Protein AF-0000000074452946 (afdb_homodimer)

pLDDT: mean 94.39, std 5.85, range [62.97, 98.75]

Sequence (134 aa):
EQLDMRLQQRQARETGICPVRRELYSQCFDELIRQVTINCAERGLLLLRVRDEIRMTIAAYQTLYESEQLDMRLQQRQARETGICPVRRELYSQCFDELIRQVTINCAERGLLLLRVRDEIRMTIAAYQTLYES

Nearest PDB structures (foldseek):
  8j07-assembly1_e9  TM=9.863E-01  e=1.612E-07  Homo sapiens
  8glv-assembly1_La  TM=9.825E-01  e=2.130E-07  Chlamydomonas reinhardtii
  8j07-assembly1_e6  TM=9.591E-01  e=1.612E-07  Homo sapiens
  8j07-assembly1_e5  TM=9.583E-01  e=1.309E-07  Homo sapiens
  7ju4-assembly1_v  TM=9.605E-01  e=3.716E-07  Chlamydomonas reinhardtii

Structure (mmCIF, N/CA/C/O backbone):
data_AF-0000000074452946-model_v1
#
loop_
_entity.id
_entity.type
_entity.pdbx_description
1 polymer '33 kDa inner dynein arm light chain, axonema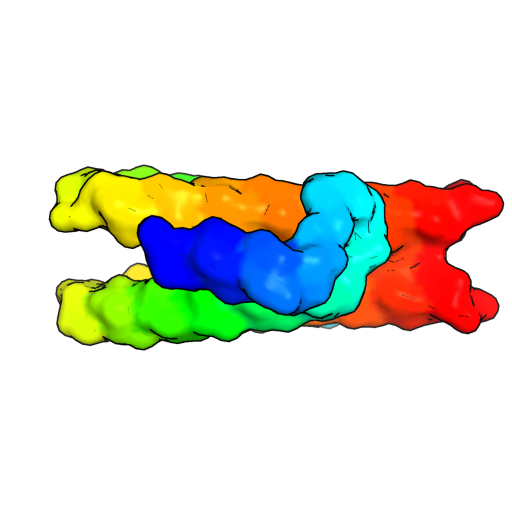l'
#
loop_
_atom_site.group_PDB
_atom_site.id
_atom_site.type_symbol
_atom_site.label_atom_id
_atom_site.label_alt_id
_atom_site.label_comp_id
_atom_site.label_asym_id
_atom_site.label_entity_id
_atom_site.label_seq_id
_atom_site.pdbx_PDB_ins_code
_atom_site.Cartn_x
_atom_site.Cartn_y
_atom_site.Cartn_z
_atom_site.occupancy
_atom_site.B_iso_or_equiv
_atom_site.auth_seq_id
_atom_site.auth_comp_id
_atom_site.auth_asym_id
_atom_site.auth_atom_id
_atom_site.pdbx_PDB_model_num
ATOM 1 N N . GLU A 1 1 ? 13.93 -11.336 2.965 1 66.19 1 GLU A N 1
ATOM 2 C CA . GLU A 1 1 ? 15.328 -11.219 3.379 1 66.19 1 GLU A CA 1
ATOM 3 C C . GLU A 1 1 ? 15.969 -9.961 2.793 1 66.19 1 GLU A C 1
ATOM 5 O O . GLU A 1 1 ? 16.547 -9.156 3.521 1 66.19 1 GLU A O 1
ATOM 10 N N . GLN A 1 2 ? 15.82 -9.609 1.581 1 88.5 2 GLN A N 1
ATOM 11 C CA . GLN A 1 2 ? 16.531 -8.516 0.924 1 88.5 2 GLN A CA 1
ATOM 12 C C . GLN A 1 2 ? 16.094 -7.16 1.47 1 88.5 2 GLN A C 1
ATOM 14 O O . GLN A 1 2 ? 16.922 -6.285 1.716 1 88.5 2 GLN A O 1
ATOM 19 N N . LEU A 1 3 ? 14.906 -7.004 1.844 1 94.88 3 LEU A N 1
ATOM 20 C CA . LEU A 1 3 ? 14.391 -5.742 2.361 1 94.88 3 LEU A CA 1
ATOM 21 C C . LEU A 1 3 ? 15 -5.418 3.719 1 94.88 3 LEU A C 1
ATOM 23 O O . LEU A 1 3 ? 15.461 -4.297 3.941 1 94.88 3 LEU A O 1
ATOM 27 N N . ASP A 1 4 ? 15.125 -6.402 4.574 1 95.25 4 ASP A N 1
ATOM 28 C CA . ASP A 1 4 ? 15.664 -6.188 5.91 1 95.25 4 ASP A CA 1
ATOM 29 C C . ASP A 1 4 ? 17.125 -5.75 5.844 1 95.25 4 ASP A C 1
ATOM 31 O O . ASP A 1 4 ? 17.562 -4.879 6.609 1 95.25 4 ASP A O 1
ATOM 35 N N . MET A 1 5 ? 17.844 -6.363 5.043 1 95.38 5 MET A N 1
ATOM 36 C CA . MET A 1 5 ? 19.25 -6.012 4.879 1 95.38 5 MET A CA 1
ATOM 37 C C . MET A 1 5 ? 19.406 -4.562 4.426 1 95.38 5 MET A C 1
ATOM 39 O O . MET A 1 5 ? 20.234 -3.828 4.953 1 95.38 5 MET A O 1
ATOM 43 N N . ARG A 1 6 ? 18.625 -4.176 3.424 1 95.5 6 ARG A N 1
ATOM 44 C CA . ARG A 1 6 ? 18.688 -2.809 2.914 1 95.5 6 ARG A CA 1
ATOM 45 C C . ARG A 1 6 ? 18.281 -1.807 3.99 1 95.5 6 ARG A C 1
ATOM 47 O O . ARG A 1 6 ? 18.875 -0.734 4.102 1 95.5 6 ARG A O 1
ATOM 54 N N . LEU A 1 7 ? 17.234 -2.221 4.738 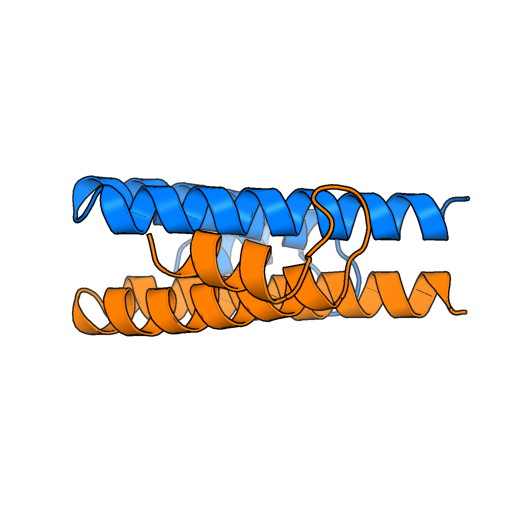1 96.88 7 LEU A N 1
ATOM 55 C CA . LEU A 1 7 ? 16.797 -1.365 5.836 1 96.88 7 LEU A CA 1
ATOM 56 C C . LEU A 1 7 ? 17.922 -1.151 6.836 1 96.88 7 LEU A C 1
ATOM 58 O O . LEU A 1 7 ? 18.156 -0.027 7.289 1 96.88 7 LEU A O 1
ATOM 62 N N . GLN A 1 8 ? 18.594 -2.219 7.184 1 96 8 GLN A N 1
ATOM 63 C CA . GLN A 1 8 ? 19.719 -2.15 8.117 1 96 8 GLN A CA 1
ATOM 64 C C . GLN A 1 8 ? 20.875 -1.362 7.531 1 96 8 GLN A C 1
ATOM 66 O O . GLN A 1 8 ? 21.453 -0.501 8.203 1 96 8 GLN A O 1
ATOM 71 N N . GLN A 1 9 ? 21.266 -1.603 6.324 1 96.19 9 GLN A N 1
ATOM 72 C CA . GLN A 1 9 ? 22.375 -0.961 5.645 1 96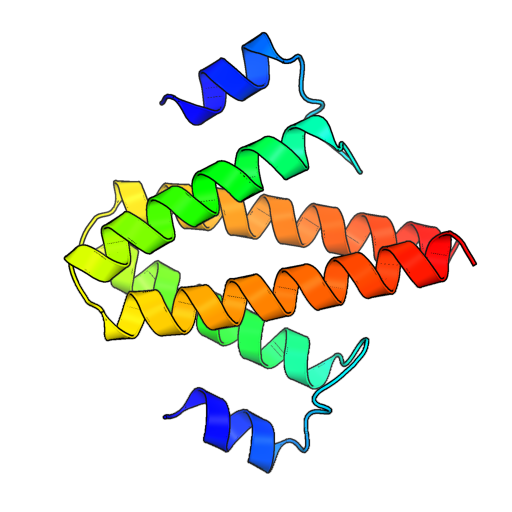.19 9 GLN A CA 1
ATOM 73 C C . GLN A 1 9 ? 22.172 0.549 5.559 1 96.19 9 GLN A C 1
ATOM 75 O O . GLN A 1 9 ? 23.141 1.315 5.684 1 96.19 9 GLN A O 1
ATOM 80 N N . ARG A 1 10 ? 20.953 0.989 5.359 1 95.94 10 ARG A N 1
ATOM 81 C CA . ARG A 1 10 ? 20.656 2.404 5.156 1 95.94 10 ARG A CA 1
ATOM 82 C C . ARG A 1 10 ? 20.188 3.059 6.457 1 95.94 10 ARG A C 1
ATOM 84 O O . ARG A 1 10 ? 19.734 4.199 6.453 1 95.94 10 ARG A O 1
ATOM 91 N N . GLN A 1 11 ? 20.328 2.299 7.527 1 95.06 11 GLN A N 1
ATOM 92 C CA . GLN A 1 11 ? 20.016 2.789 8.8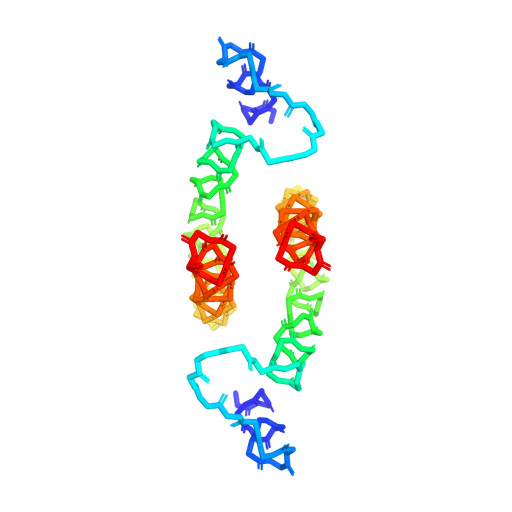67 1 95.06 11 GLN A CA 1
ATOM 93 C C . GLN A 1 11 ? 18.625 3.395 8.922 1 95.06 11 GLN A C 1
ATOM 95 O O . GLN A 1 11 ? 18.438 4.504 9.422 1 95.06 11 GLN A O 1
ATOM 100 N N . ALA A 1 12 ? 17.703 2.729 8.406 1 95.31 12 ALA A N 1
ATOM 101 C CA . ALA A 1 12 ? 16.312 3.193 8.414 1 95.31 12 ALA A CA 1
ATOM 102 C C . ALA A 1 12 ? 15.719 3.113 9.812 1 95.31 12 ALA A C 1
ATOM 104 O O . ALA A 1 12 ? 15.836 2.086 10.484 1 95.31 12 ALA A O 1
ATOM 105 N N . ARG A 1 13 ? 15.141 4.195 10.227 1 93.06 13 ARG A N 1
ATOM 106 C CA . ARG A 1 13 ? 14.5 4.195 11.531 1 93.06 13 ARG A CA 1
ATOM 107 C C . ARG A 1 13 ? 13.234 3.342 11.523 1 93.06 13 ARG A C 1
ATOM 109 O O . ARG A 1 13 ? 12.508 3.312 10.531 1 93.06 13 ARG A O 1
ATOM 116 N N . GLU A 1 14 ? 12.906 2.73 12.547 1 88 14 GLU A N 1
ATOM 117 C CA . GLU A 1 14 ? 11.836 1.744 12.594 1 88 14 GLU A CA 1
ATOM 118 C C . GLU A 1 14 ? 10.492 2.408 12.867 1 88 14 GLU A C 1
ATOM 120 O O . GLU A 1 14 ? 9.438 1.835 12.57 1 88 14 GLU A O 1
ATOM 125 N N . THR A 1 15 ? 10.602 3.592 13.445 1 86.44 15 THR A N 1
ATOM 126 C CA . THR A 1 15 ? 9.359 4.234 13.859 1 86.44 15 THR A CA 1
ATOM 127 C C . THR A 1 15 ? 9.281 5.656 13.305 1 86.44 15 THR A C 1
ATOM 129 O O . THR A 1 15 ? 10.305 6.246 12.945 1 86.44 15 THR A O 1
ATOM 132 N N . GLY A 1 16 ? 7.938 6.227 13.227 1 84 16 GLY A N 1
ATOM 133 C CA . GLY A 1 16 ? 7.734 7.578 12.727 1 84 16 GLY A CA 1
ATOM 134 C C . GLY A 1 16 ? 7.965 7.699 11.227 1 84 16 GLY A C 1
ATOM 135 O O . GLY A 1 16 ? 7.891 6.711 10.5 1 84 16 GLY A O 1
ATOM 136 N N . ILE A 1 17 ? 8.062 9.016 10.844 1 90.25 17 ILE A N 1
ATOM 137 C CA . ILE A 1 17 ? 8.312 9.297 9.438 1 90.25 17 ILE A CA 1
ATOM 138 C C . ILE A 1 17 ? 9.797 9.141 9.133 1 90.25 17 ILE A C 1
ATOM 140 O O . ILE A 1 17 ? 10.641 9.805 9.742 1 90.25 17 ILE A O 1
ATOM 144 N N . CYS A 1 18 ? 10.094 8.297 8.328 1 95.25 18 CYS A N 1
ATOM 145 C CA . CYS A 1 18 ? 11.461 8.055 7.875 1 95.25 18 CYS A CA 1
ATOM 146 C C . CYS A 1 18 ? 11.523 7.965 6.355 1 95.25 18 CYS A C 1
ATOM 148 O O . CYS A 1 18 ? 11.133 6.953 5.77 1 95.25 18 CYS A O 1
ATOM 150 N N . PRO A 1 19 ? 12.055 8.906 5.719 1 92.94 19 PRO A N 1
ATOM 151 C CA . PRO A 1 19 ? 12.086 8.945 4.258 1 92.94 19 PRO A CA 1
ATOM 152 C C . PRO A 1 19 ? 12.82 7.754 3.648 1 92.94 19 PRO A C 1
ATOM 154 O O . PRO A 1 19 ? 12.414 7.238 2.604 1 92.94 19 PRO A O 1
ATOM 157 N N . VAL A 1 20 ? 13.883 7.375 4.309 1 95.94 20 VAL A N 1
ATOM 158 C CA . VAL A 1 20 ? 14.656 6.238 3.816 1 95.94 20 VAL A CA 1
ATOM 159 C C . VAL A 1 20 ? 13.805 4.973 3.859 1 95.94 20 VAL A C 1
ATOM 161 O O . VAL A 1 20 ? 13.758 4.215 2.891 1 95.94 20 VAL A O 1
ATOM 164 N N . ARG A 1 21 ? 13.148 4.688 4.98 1 96.69 21 ARG A N 1
ATOM 165 C CA . ARG A 1 21 ? 12.266 3.535 5.117 1 96.69 21 ARG A CA 1
ATOM 166 C C . ARG A 1 21 ? 11.141 3.58 4.082 1 96.69 21 ARG A C 1
ATOM 168 O O . ARG A 1 21 ? 10.844 2.572 3.438 1 96.69 21 ARG A O 1
ATOM 175 N N . ARG A 1 22 ? 10.578 4.691 3.951 1 95.31 22 ARG A N 1
ATOM 176 C CA . ARG A 1 22 ? 9.492 4.855 2.99 1 95.31 22 ARG A CA 1
ATOM 177 C C . ARG A 1 22 ? 9.953 4.496 1.58 1 95.31 22 ARG A C 1
ATOM 179 O O . ARG A 1 22 ? 9.234 3.82 0.841 1 95.31 22 ARG A O 1
ATOM 186 N N . GLU A 1 23 ? 11.109 4.988 1.228 1 96.44 23 GLU A N 1
ATOM 187 C CA . GLU A 1 23 ? 11.672 4.711 -0.092 1 96.44 23 GLU A CA 1
ATOM 188 C C . GLU A 1 23 ? 11.875 3.211 -0.301 1 96.44 23 GLU A C 1
ATOM 190 O O . GLU A 1 23 ? 11.5 2.668 -1.343 1 96.44 23 GLU A O 1
ATOM 195 N N . LEU A 1 24 ? 12.422 2.592 0.617 1 97.56 24 LEU A N 1
ATOM 196 C CA . LEU A 1 24 ? 12.734 1.17 0.511 1 97.56 24 LEU A CA 1
ATOM 197 C C . LEU A 1 24 ? 11.461 0.338 0.419 1 97.56 24 LEU A C 1
ATOM 199 O O . LEU A 1 24 ? 11.383 -0.604 -0.373 1 97.56 24 LEU A O 1
ATOM 203 N N . TYR A 1 25 ? 10.523 0.662 1.148 1 97.81 25 TYR A N 1
ATOM 204 C CA . TYR A 1 25 ? 9.258 -0.052 1.079 1 97.81 25 TYR A CA 1
ATOM 205 C C . TYR A 1 25 ? 8.539 0.234 -0.235 1 97.81 25 TYR A C 1
ATOM 207 O O . TYR A 1 25 ? 7.848 -0.633 -0.775 1 97.81 25 TYR A O 1
ATOM 215 N N . SER A 1 26 ? 8.633 1.463 -0.723 1 97.88 26 SER A N 1
ATOM 216 C CA . SER A 1 26 ? 8.062 1.785 -2.027 1 97.88 26 SER A CA 1
ATOM 217 C C . SER A 1 26 ? 8.68 0.932 -3.127 1 97.88 26 SER A C 1
ATOM 219 O O . SER A 1 26 ? 7.977 0.424 -4 1 97.88 26 SER A O 1
ATOM 221 N N . GLN A 1 27 ? 9.961 0.833 -3.105 1 97.81 27 GLN A N 1
ATOM 222 C CA . GLN A 1 27 ? 10.656 -0.009 -4.074 1 97.81 27 GLN A CA 1
ATOM 223 C C . GLN A 1 27 ? 10.219 -1.467 -3.945 1 97.81 27 GLN A C 1
ATOM 225 O O . GLN A 1 27 ? 10.016 -2.148 -4.953 1 97.81 27 GLN A O 1
ATOM 230 N N . CYS A 1 28 ? 10.172 -1.905 -2.691 1 98.38 28 CYS A N 1
ATOM 231 C CA . CYS A 1 28 ? 9.719 -3.27 -2.447 1 98.38 28 CYS A CA 1
ATOM 232 C C . CYS A 1 28 ? 8.312 -3.484 -3.01 1 98.38 28 CYS A C 1
ATOM 234 O O . CYS A 1 28 ? 8.047 -4.504 -3.646 1 98.38 28 CYS A O 1
ATOM 236 N N . PHE A 1 29 ? 7.449 -2.555 -2.795 1 98.69 29 PHE A N 1
ATOM 237 C CA . PHE A 1 29 ? 6.082 -2.65 -3.289 1 98.69 29 PHE A CA 1
ATOM 238 C C . PHE A 1 29 ? 6.059 -2.734 -4.812 1 98.69 29 PHE A C 1
ATOM 240 O O . PHE A 1 29 ? 5.352 -3.566 -5.383 1 98.69 29 PHE A O 1
ATOM 247 N N . ASP A 1 30 ? 6.801 -1.985 -5.461 1 98.62 30 ASP A N 1
ATOM 248 C CA . ASP A 1 30 ? 6.871 -2.006 -6.918 1 98.62 30 ASP A CA 1
ATOM 249 C C . ASP A 1 30 ? 7.324 -3.373 -7.426 1 98.62 30 ASP A C 1
ATOM 251 O O . ASP A 1 30 ? 6.777 -3.891 -8.398 1 98.62 30 ASP A O 1
ATOM 255 N N . GLU A 1 31 ? 8.328 -3.861 -6.797 1 98.12 31 GLU A N 1
ATOM 256 C CA . GLU A 1 31 ? 8.82 -5.184 -7.176 1 98.12 31 GLU A CA 1
ATOM 257 C C . GLU A 1 31 ? 7.738 -6.246 -6.996 1 98.12 31 GLU A C 1
ATOM 259 O O . GLU A 1 31 ? 7.578 -7.125 -7.848 1 98.12 31 GLU A O 1
ATOM 264 N N . LEU A 1 32 ? 7.066 -6.223 -5.906 1 98.31 32 LEU A N 1
ATOM 265 C CA . LEU A 1 32 ? 5.996 -7.18 -5.645 1 98.31 32 LEU A CA 1
ATOM 266 C C . LEU A 1 32 ? 4.883 -7.043 -6.68 1 98.31 32 LEU A C 1
ATOM 268 O O . LEU A 1 32 ? 4.336 -8.047 -7.145 1 98.31 32 LEU A O 1
ATOM 272 N N . ILE 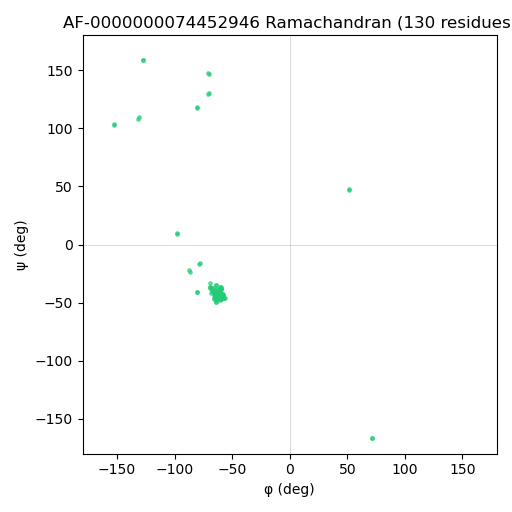A 1 33 ? 4.523 -5.801 -7.023 1 98.69 33 ILE A N 1
ATOM 273 C CA . ILE A 1 33 ? 3.496 -5.578 -8.039 1 98.69 33 ILE A CA 1
ATOM 274 C C . ILE A 1 33 ? 3.92 -6.223 -9.352 1 98.69 33 ILE A C 1
ATOM 276 O O . ILE A 1 33 ? 3.115 -6.879 -10.016 1 98.69 33 ILE A O 1
ATOM 280 N N . ARG A 1 34 ? 5.184 -6.062 -9.711 1 98.69 34 ARG A N 1
ATOM 281 C CA . ARG A 1 34 ? 5.688 -6.688 -10.93 1 98.69 34 ARG A CA 1
ATOM 282 C C . ARG A 1 34 ? 5.547 -8.203 -10.867 1 98.69 34 ARG A C 1
ATOM 284 O O . ARG A 1 34 ? 5.078 -8.828 -11.82 1 98.69 34 ARG A O 1
ATOM 291 N N . GLN A 1 35 ? 5.93 -8.797 -9.758 1 98.06 35 GLN A N 1
ATOM 292 C CA . GLN A 1 35 ? 5.871 -10.242 -9.586 1 98.06 35 GLN A CA 1
ATOM 293 C C . GLN A 1 35 ? 4.43 -10.742 -9.625 1 98.06 35 GLN A C 1
ATOM 295 O O . GLN A 1 35 ? 4.137 -11.758 -10.258 1 98.06 35 GLN A O 1
ATOM 300 N N . VAL A 1 36 ? 3.541 -10.047 -8.938 1 98.38 36 VAL A N 1
ATOM 301 C CA . VAL A 1 36 ? 2.143 -10.453 -8.891 1 98.38 36 VAL A CA 1
ATOM 302 C C . VAL A 1 36 ? 1.511 -10.305 -10.273 1 98.38 36 VAL A C 1
ATOM 304 O O . VAL A 1 36 ? 0.678 -11.117 -10.672 1 98.38 36 VAL A O 1
ATOM 307 N N . THR A 1 37 ? 1.929 -9.203 -10.984 1 98.44 37 THR A N 1
ATOM 308 C CA . THR A 1 37 ? 1.407 -8.969 -12.32 1 98.44 37 THR A CA 1
ATOM 309 C C . THR A 1 37 ? 1.735 -10.141 -13.25 1 98.44 37 THR A C 1
ATOM 311 O O . THR A 1 37 ? 0.907 -10.547 -14.062 1 98.44 37 THR A O 1
ATOM 314 N N . ILE A 1 38 ? 2.969 -10.633 -13.156 1 97.75 38 ILE A N 1
ATOM 315 C CA . ILE A 1 38 ? 3.414 -11.758 -13.977 1 97.75 38 ILE A CA 1
ATOM 316 C C . ILE A 1 38 ? 2.537 -12.977 -13.703 1 97.75 38 ILE A C 1
ATOM 318 O O . ILE A 1 38 ? 2.203 -13.727 -14.625 1 97.75 38 ILE A O 1
ATOM 322 N N . ASN A 1 39 ? 2.184 -13.148 -12.492 1 96.75 39 ASN A N 1
ATOM 323 C CA . ASN A 1 39 ? 1.376 -14.289 -12.086 1 96.75 39 ASN A CA 1
ATOM 324 C C . ASN A 1 39 ? -0.102 -14.07 -12.391 1 96.75 39 ASN A C 1
ATOM 326 O O . ASN A 1 39 ? -0.8 -15.008 -12.797 1 96.75 39 ASN A O 1
ATOM 330 N N . CYS A 1 40 ? -0.574 -12.938 -12.164 1 97.5 40 CYS A N 1
ATOM 331 C CA . CYS A 1 40 ? -1.963 -12.555 -12.375 1 97.5 40 CYS A CA 1
ATOM 332 C C . CYS A 1 40 ? -2.072 -11.055 -12.664 1 97.5 40 CYS A C 1
ATOM 334 O O . CYS A 1 40 ? -2.062 -10.242 -11.734 1 97.5 40 CYS A O 1
ATOM 336 N N . ALA A 1 41 ? -2.273 -10.672 -13.914 1 97.31 41 ALA A N 1
ATOM 337 C CA . ALA A 1 41 ? -2.27 -9.273 -14.352 1 97.31 41 ALA A CA 1
ATOM 338 C C . ALA A 1 41 ? -3.361 -8.477 -13.648 1 97.31 41 ALA A C 1
ATOM 340 O O . ALA A 1 41 ? -3.164 -7.309 -13.305 1 97.31 41 ALA A O 1
ATOM 341 N N . GLU A 1 42 ? -4.484 -9.102 -13.422 1 96.88 42 GLU A N 1
ATOM 342 C CA . GLU A 1 42 ? -5.609 -8.422 -12.789 1 96.88 42 GLU A CA 1
ATOM 343 C C . GLU A 1 42 ? -5.273 -8.008 -11.359 1 96.88 42 GLU A C 1
ATOM 345 O O . GLU A 1 42 ? -5.535 -6.875 -10.953 1 96.88 42 GLU A O 1
ATOM 350 N N . ARG A 1 43 ? -4.648 -8.906 -10.664 1 97.25 43 ARG A N 1
ATOM 351 C CA . ARG A 1 43 ? -4.246 -8.578 -9.305 1 97.25 43 ARG A CA 1
ATOM 352 C C . ARG A 1 43 ? -3.162 -7.508 -9.289 1 97.25 43 ARG A C 1
ATOM 354 O O . ARG A 1 43 ? -3.178 -6.613 -8.438 1 97.25 43 ARG A O 1
ATOM 361 N N . GLY A 1 44 ? -2.23 -7.637 -10.242 1 98.44 44 GLY A N 1
ATOM 362 C CA . GLY A 1 44 ? -1.202 -6.613 -10.367 1 98.44 44 GLY A CA 1
ATOM 363 C C . GLY A 1 44 ? -1.766 -5.234 -10.641 1 98.44 44 GLY A C 1
ATOM 364 O O . GLY A 1 44 ? -1.337 -4.25 -10.031 1 98.44 44 GLY A O 1
ATOM 365 N N . LEU A 1 45 ? -2.73 -5.148 -11.508 1 98 45 LEU A N 1
ATOM 366 C CA . LEU A 1 45 ? -3.348 -3.873 -11.852 1 98 45 LEU A CA 1
ATOM 367 C C . LEU A 1 45 ? -4.07 -3.273 -10.656 1 98 45 LEU A C 1
ATOM 369 O O . LEU A 1 45 ? -4.016 -2.061 -10.43 1 98 45 LEU A O 1
ATOM 373 N N . LEU A 1 46 ? -4.773 -4.098 -9.891 1 98 46 LEU A N 1
ATOM 374 C CA . LEU A 1 46 ? -5.441 -3.6 -8.695 1 98 46 LEU A CA 1
ATOM 375 C C . LEU A 1 46 ? -4.43 -3.084 -7.676 1 98 46 LEU A C 1
ATOM 377 O O . LEU A 1 46 ? -4.656 -2.057 -7.031 1 98 46 LEU A O 1
ATOM 381 N N . LEU A 1 47 ? -3.283 -3.816 -7.57 1 98.56 47 LEU A N 1
ATOM 382 C CA . LEU A 1 47 ? -2.23 -3.359 -6.668 1 98.56 47 LEU A CA 1
ATOM 383 C C . LEU A 1 47 ? -1.669 -2.018 -7.125 1 98.56 47 LEU A C 1
ATOM 385 O O . LEU A 1 47 ? -1.318 -1.173 -6.297 1 98.56 47 LEU A O 1
ATOM 389 N N . LEU A 1 48 ? -1.589 -1.77 -8.453 1 98.56 48 LEU A N 1
ATOM 390 C CA . LEU A 1 48 ? -1.142 -0.487 -8.984 1 98.56 48 LEU A CA 1
ATOM 391 C C . LEU A 1 48 ? -2.096 0.631 -8.578 1 98.56 48 LEU A C 1
ATOM 393 O O . LEU A 1 48 ? -1.658 1.718 -8.195 1 98.56 48 LEU A O 1
ATOM 397 N N . ARG A 1 49 ? -3.359 0.365 -8.625 1 97.5 49 ARG A N 1
ATOM 398 C CA . ARG A 1 49 ? -4.355 1.354 -8.219 1 97.5 49 ARG A CA 1
ATOM 399 C C . ARG A 1 49 ? -4.234 1.67 -6.734 1 97.5 49 ARG A C 1
ATOM 401 O O . ARG A 1 49 ? -4.324 2.832 -6.332 1 97.5 49 ARG A O 1
ATOM 408 N N . VAL A 1 50 ? -4.008 0.618 -5.949 1 98.12 50 VAL A N 1
ATOM 409 C CA . VAL A 1 50 ? -3.828 0.791 -4.512 1 98.12 50 VAL A CA 1
ATOM 410 C C . VAL A 1 50 ? -2.584 1.634 -4.246 1 98.12 50 VAL A C 1
ATOM 412 O O . VAL A 1 50 ? -2.625 2.578 -3.451 1 98.12 50 VAL A O 1
ATOM 415 N N . ARG A 1 51 ? -1.558 1.281 -4.898 1 98.44 51 ARG A N 1
ATOM 416 C CA . ARG A 1 51 ? -0.315 2.035 -4.758 1 98.44 51 ARG A CA 1
ATOM 417 C C . ARG A 1 51 ? -0.528 3.508 -5.082 1 98.44 51 ARG A C 1
ATOM 419 O O . ARG A 1 51 ? -0.039 4.387 -4.367 1 98.44 51 ARG A O 1
ATOM 426 N N . ASP A 1 52 ? -1.208 3.783 -6.164 1 97.06 52 ASP A N 1
ATOM 427 C CA . ASP A 1 52 ? -1.455 5.16 -6.59 1 97.06 52 ASP A CA 1
ATOM 428 C C . ASP A 1 52 ? -2.293 5.91 -5.555 1 97.06 52 ASP A C 1
ATOM 430 O O . ASP A 1 52 ? -2.016 7.074 -5.254 1 97.06 52 ASP A O 1
ATOM 434 N N . GLU A 1 53 ? -3.287 5.332 -5.055 1 96.62 53 GLU A N 1
ATOM 435 C CA . GLU A 1 53 ? -4.098 5.934 -4.004 1 96.62 53 GLU A CA 1
ATOM 436 C C . GLU A 1 53 ? -3.254 6.262 -2.775 1 96.62 53 GLU A C 1
ATOM 438 O O . GLU A 1 53 ? -3.389 7.34 -2.191 1 96.62 53 GLU A O 1
ATOM 443 N N . ILE A 1 54 ? -2.377 5.371 -2.398 1 96.69 54 ILE A N 1
ATOM 444 C CA . ILE A 1 54 ? -1.529 5.551 -1.225 1 96.69 54 ILE A CA 1
ATOM 445 C C . ILE A 1 54 ? -0.586 6.73 -1.442 1 96.69 54 ILE A C 1
ATOM 447 O O . ILE A 1 54 ? -0.41 7.566 -0.551 1 96.69 54 ILE A O 1
ATOM 451 N N . ARG A 1 55 ? -0.025 6.773 -2.611 1 95.75 55 ARG A N 1
ATOM 452 C CA . ARG A 1 55 ? 0.876 7.871 -2.945 1 95.75 55 ARG A CA 1
ATOM 453 C C . ARG A 1 55 ? 0.154 9.211 -2.873 1 95.75 55 ARG A C 1
ATOM 455 O O . ARG A 1 55 ? 0.682 10.18 -2.32 1 95.75 55 ARG A O 1
ATOM 462 N N . MET A 1 56 ? -0.996 9.297 -3.385 1 95.12 56 MET A N 1
ATOM 463 C CA . MET A 1 56 ? -1.795 10.516 -3.363 1 95.12 56 MET A CA 1
ATOM 464 C C . MET A 1 56 ? -2.135 10.922 -1.933 1 95.12 56 MET A C 1
ATOM 466 O O . MET A 1 56 ? -2.043 12.102 -1.577 1 95.12 56 MET A O 1
ATOM 470 N N . THR A 1 57 ? -2.592 9.953 -1.111 1 94.88 57 THR A N 1
ATOM 471 C CA . THR A 1 57 ? -2.979 10.211 0.271 1 94.88 57 THR A CA 1
ATOM 472 C C . THR A 1 57 ? -1.791 10.727 1.077 1 94.88 57 THR A C 1
ATOM 474 O O . THR A 1 57 ? -1.912 11.719 1.806 1 94.88 57 THR A O 1
ATOM 477 N N . ILE A 1 58 ? -0.647 10.062 0.917 1 93.88 58 ILE A N 1
ATOM 478 C CA . ILE A 1 58 ? 0.546 10.461 1.652 1 93.88 58 ILE A CA 1
ATOM 479 C C . ILE A 1 58 ? 0.972 11.867 1.215 1 93.88 58 ILE A C 1
ATOM 481 O O . ILE A 1 58 ? 1.292 12.711 2.051 1 93.88 58 ILE A O 1
ATOM 485 N N . ALA A 1 59 ? 0.951 12.055 -0.113 1 93.19 59 ALA A N 1
ATOM 486 C CA . ALA A 1 59 ? 1.314 13.367 -0.643 1 93.19 59 ALA A CA 1
ATOM 487 C C . ALA A 1 59 ? 0.375 14.453 -0.12 1 93.19 59 ALA A C 1
ATOM 489 O O . ALA A 1 59 ? 0.812 15.562 0.195 1 93.19 59 ALA A O 1
ATOM 490 N N . ALA A 1 60 ? -0.846 14.195 -0.029 1 92.69 60 ALA A N 1
ATOM 491 C CA . ALA A 1 60 ? -1.837 15.164 0.447 1 92.69 60 ALA A CA 1
ATOM 492 C C . ALA A 1 60 ? -1.597 15.516 1.911 1 92.69 60 ALA A C 1
ATOM 494 O O . ALA A 1 60 ? -1.587 16.688 2.277 1 92.69 60 ALA A O 1
ATOM 495 N N . TYR A 1 61 ? -1.358 14.547 2.725 1 91.06 61 TYR A N 1
ATOM 496 C CA . TYR A 1 61 ? -1.095 14.797 4.137 1 91.06 61 TYR A CA 1
ATOM 497 C C . TYR A 1 61 ? 0.219 15.547 4.328 1 91.06 61 TYR A C 1
ATOM 499 O O . TYR A 1 61 ? 0.338 16.391 5.219 1 91.06 61 TYR A O 1
ATOM 507 N N . GLN A 1 62 ? 1.197 15.141 3.52 1 89.38 62 GLN A N 1
ATOM 508 C CA . GLN A 1 62 ? 2.477 15.844 3.572 1 89.38 62 GLN A CA 1
ATOM 509 C C . GLN A 1 62 ? 2.307 17.328 3.254 1 89.38 62 GLN A C 1
ATOM 511 O O . GLN A 1 62 ? 2.879 18.188 3.93 1 89.38 62 GLN A O 1
ATOM 516 N N . THR A 1 63 ? 1.519 17.547 2.223 1 90.38 63 THR A N 1
ATOM 517 C CA . THR A 1 63 ? 1.253 18.922 1.826 1 90.38 63 THR A CA 1
ATOM 518 C C . THR A 1 63 ? 0.522 19.672 2.936 1 90.38 63 THR A C 1
ATOM 520 O O . THR A 1 63 ? 0.853 20.828 3.238 1 90.38 63 THR A O 1
ATOM 523 N N . LEU A 1 64 ? -0.492 19.109 3.549 1 86.75 64 LEU A N 1
ATOM 524 C CA . LEU A 1 64 ? -1.258 19.719 4.625 1 86.75 64 LEU A CA 1
ATOM 525 C C . LEU A 1 64 ? -0.36 20.047 5.812 1 86.75 64 LEU A C 1
ATOM 527 O O . LEU A 1 64 ? -0.528 21.078 6.461 1 86.75 64 LEU A O 1
ATOM 531 N N . TYR A 1 65 ? 0.475 19.188 6.117 1 84.88 65 TYR A N 1
ATOM 532 C CA . TYR A 1 65 ? 1.394 19.391 7.234 1 84.88 65 TYR A CA 1
ATOM 533 C C . TYR A 1 65 ? 2.355 20.531 6.949 1 84.88 65 TYR A C 1
ATOM 535 O O . TYR A 1 65 ? 2.674 21.328 7.844 1 84.88 65 TYR A O 1
ATOM 543 N N . GLU A 1 66 ? 2.859 20.562 5.758 1 83.75 66 GLU A N 1
ATOM 544 C CA . GLU A 1 66 ? 3.857 21.562 5.398 1 83.75 66 GLU A CA 1
ATOM 545 C C . GLU A 1 66 ? 3.209 22.906 5.121 1 83.75 66 GLU A C 1
ATOM 547 O O . GLU A 1 66 ? 3.902 23.922 4.977 1 83.75 66 GLU A O 1
ATOM 552 N N . SER A 1 67 ? 1.905 22.859 4.914 1 75.19 67 SER A N 1
ATOM 553 C CA . SER A 1 67 ? 1.221 24.141 4.711 1 75.19 67 SER A CA 1
ATOM 554 C C . SER A 1 67 ? 0.842 24.781 6.039 1 75.19 67 SER A C 1
ATOM 556 O O . SER A 1 67 ? 0.921 26 6.188 1 75.19 67 SER A O 1
ATOM 558 N N . GLU B 1 1 ? -13.648 -5.488 -10.961 1 62.97 1 GLU B N 1
ATOM 559 C CA . GLU B 1 1 ? -14.602 -4.422 -11.266 1 62.97 1 GLU B CA 1
ATOM 560 C C . GLU B 1 1 ? -15.375 -4.008 -10.016 1 62.97 1 GLU B C 1
ATOM 562 O O . GLU B 1 1 ? -15.789 -2.854 -9.891 1 62.97 1 GLU B O 1
ATOM 567 N N . GLN B 1 2 ? -15.344 -4.605 -8.945 1 88.06 2 GLN B N 1
ATOM 568 C CA . GLN B 1 2 ? -16.047 -4.438 -7.684 1 88.06 2 GLN B CA 1
ATOM 569 C C . GLN B 1 2 ? -15.602 -3.172 -6.961 1 88.06 2 GLN B C 1
ATOM 571 O O . GLN B 1 2 ? -16.422 -2.414 -6.449 1 88.06 2 GLN B O 1
ATOM 576 N N . LEU B 1 3 ? -14.398 -2.828 -6.996 1 94.81 3 LEU B N 1
ATOM 577 C CA . LEU B 1 3 ? -13.875 -1.638 -6.332 1 94.81 3 LEU B CA 1
ATOM 578 C C . LEU B 1 3 ? -14.492 -0.374 -6.918 1 94.81 3 LEU B C 1
ATOM 580 O O . LEU B 1 3 ? -14.953 0.498 -6.176 1 94.81 3 LEU B O 1
ATOM 584 N N . ASP B 1 4 ? -14.609 -0.332 -8.242 1 95.12 4 ASP B N 1
ATOM 585 C CA . ASP B 1 4 ? -15.156 0.846 -8.906 1 95.12 4 ASP B CA 1
ATOM 586 C C . ASP B 1 4 ? -16.625 1.06 -8.523 1 95.12 4 ASP B C 1
ATOM 588 O O . ASP B 1 4 ? -17.062 2.193 -8.312 1 95.12 4 ASP B O 1
ATOM 592 N N . MET B 1 5 ? -17.344 0.046 -8.5 1 95.31 5 MET B N 1
ATOM 593 C CA . MET B 1 5 ? -18.75 0.128 -8.125 1 95.31 5 MET B CA 1
ATOM 594 C C . MET B 1 5 ? -18.906 0.67 -6.707 1 95.31 5 MET B C 1
ATOM 596 O O . MET B 1 5 ? -19.734 1.535 -6.461 1 95.31 5 MET B O 1
ATOM 600 N N . ARG B 1 6 ? -18.125 0.128 -5.781 1 95.44 6 ARG B N 1
ATOM 601 C CA . ARG B 1 6 ? -18.188 0.569 -4.391 1 95.44 6 ARG B CA 1
ATOM 602 C C . ARG B 1 6 ? -17.781 2.037 -4.266 1 95.44 6 ARG B C 1
ATOM 604 O O . ARG B 1 6 ? -18.391 2.783 -3.492 1 95.44 6 ARG B O 1
ATOM 611 N N . LEU B 1 7 ? -16.734 2.377 -5.059 1 96.75 7 LEU B N 1
ATOM 612 C CA . LEU B 1 7 ? -16.312 3.773 -5.066 1 96.75 7 LEU B CA 1
ATOM 613 C C . LEU B 1 7 ? -17.453 4.684 -5.52 1 96.75 7 LEU B C 1
ATOM 615 O O . LEU B 1 7 ? -17.688 5.734 -4.918 1 96.75 7 LEU B O 1
ATOM 619 N N . GLN B 1 8 ? -18.109 4.285 -6.57 1 95.94 8 GLN B N 1
ATOM 620 C CA . GLN B 1 8 ? -19.234 5.055 -7.094 1 95.94 8 GLN B CA 1
ATOM 621 C C . GLN B 1 8 ? -20.406 5.066 -6.109 1 95.94 8 GLN B C 1
ATOM 623 O O . GLN B 1 8 ? -20.984 6.121 -5.848 1 95.94 8 GLN B O 1
ATOM 628 N N . GLN B 1 9 ? -20.766 3.969 -5.562 1 96.12 9 GLN B N 1
ATOM 629 C CA . GLN B 1 9 ? -21.891 3.818 -4.641 1 96.12 9 GLN B CA 1
ATOM 630 C C . GLN B 1 9 ? -21.703 4.688 -3.398 1 96.12 9 GLN B C 1
ATOM 632 O O . GLN B 1 9 ? -22.656 5.254 -2.877 1 96.12 9 GLN B O 1
ATOM 637 N N . ARG B 1 10 ? -20.469 4.809 -2.926 1 95.88 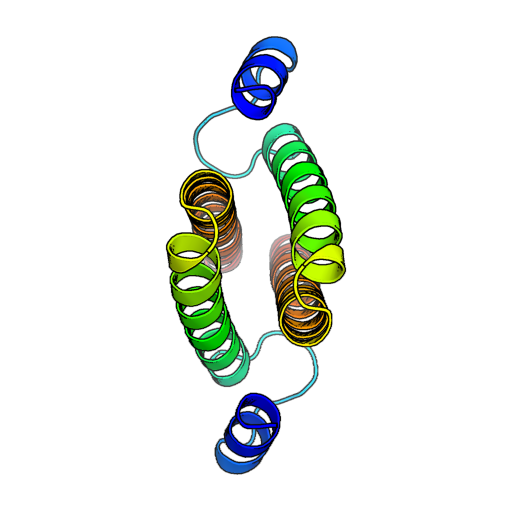10 ARG B N 1
ATOM 638 C CA . ARG B 1 10 ? -20.188 5.523 -1.686 1 95.88 10 ARG B CA 1
ATOM 639 C C . ARG B 1 10 ? -19.734 6.953 -1.967 1 95.88 10 ARG B C 1
ATOM 641 O O . ARG B 1 10 ? -19.281 7.656 -1.061 1 95.88 10 ARG B O 1
ATOM 648 N N . GLN B 1 11 ? -19.875 7.328 -3.229 1 94.94 11 GLN B N 1
ATOM 649 C CA . GLN B 1 11 ? -19.562 8.688 -3.668 1 94.94 11 GLN B CA 1
ATOM 650 C C . GLN B 1 11 ? -18.172 9.109 -3.221 1 94.94 11 GLN B C 1
ATOM 652 O O . GLN B 1 11 ? -18 10.188 -2.652 1 94.94 11 GLN B O 1
ATOM 657 N N . ALA B 1 12 ? -17.25 8.289 -3.414 1 95.25 12 ALA B N 1
ATOM 658 C CA . ALA B 1 12 ? -15.859 8.594 -3.053 1 95.25 12 ALA B CA 1
ATOM 659 C C . ALA B 1 12 ? -15.273 9.656 -3.98 1 95.25 12 ALA B C 1
ATOM 661 O O . ALA B 1 12 ? -15.406 9.562 -5.203 1 95.25 12 ALA B O 1
ATOM 662 N N . ARG B 1 13 ? -14.68 10.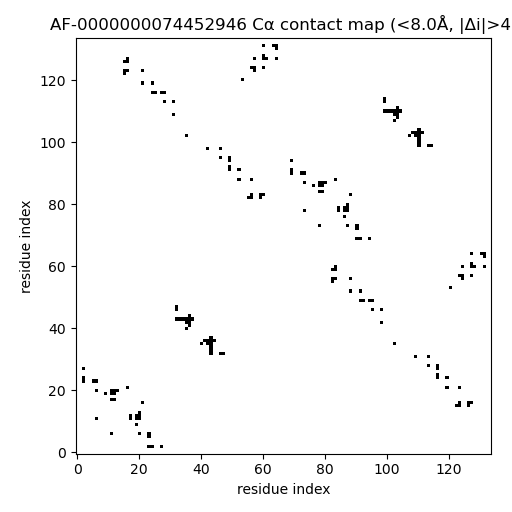656 -3.375 1 92.88 13 ARG B N 1
ATOM 663 C CA . ARG B 1 13 ? -14.039 11.688 -4.184 1 92.88 13 ARG B CA 1
ATOM 664 C C . ARG B 1 13 ? -12.781 11.156 -4.852 1 92.88 13 ARG B C 1
ATOM 666 O O . ARG B 1 13 ? -12.062 10.336 -4.27 1 92.88 13 ARG B O 1
ATOM 673 N N . GLU B 1 14 ? -12.461 11.594 -5.965 1 87.31 14 GLU B N 1
ATOM 674 C CA . GLU B 1 14 ? -11.383 11.031 -6.773 1 87.31 14 GLU B CA 1
ATOM 675 C C . GLU B 1 14 ? -10.039 11.648 -6.41 1 87.31 14 GLU B C 1
ATOM 677 O O . GLU B 1 14 ? -8.984 11.055 -6.668 1 87.31 14 GLU B O 1
ATOM 682 N N . THR B 1 15 ? -10.156 12.836 -5.852 1 85.69 15 THR B N 1
ATOM 683 C CA . THR B 1 15 ? -8.914 13.555 -5.594 1 85.69 15 THR B CA 1
ATOM 684 C C . THR B 1 15 ? -8.836 14.008 -4.137 1 85.69 15 THR B C 1
ATOM 686 O O . THR B 1 15 ? -9.867 14.109 -3.461 1 85.69 15 THR B O 1
ATOM 689 N N . GLY B 1 16 ? -7.504 14.289 -3.623 1 83.5 16 GLY B N 1
ATOM 690 C CA . GLY B 1 16 ? -7.305 14.734 -2.254 1 83.5 16 GLY B CA 1
ATOM 691 C C . GLY B 1 16 ? -7.539 13.641 -1.229 1 83.5 16 GLY B C 1
ATOM 692 O O . GLY B 1 16 ? -7.445 12.453 -1.548 1 83.5 16 GLY B O 1
ATOM 693 N N . ILE B 1 17 ? -7.648 14.148 0.046 1 90 17 ILE B N 1
ATOM 694 C CA . ILE B 1 17 ? -7.902 13.219 1.139 1 90 17 ILE B CA 1
ATOM 695 C C . ILE B 1 17 ? -9.391 12.875 1.191 1 90 17 ILE B C 1
ATOM 697 O O . ILE B 1 17 ? -10.234 13.758 1.315 1 90 17 ILE B O 1
ATOM 701 N N . CYS B 1 18 ? -9.688 11.719 1.016 1 95.12 18 CYS B N 1
ATOM 702 C CA . CYS B 1 18 ? -11.047 11.211 1.109 1 95.12 18 CYS B CA 1
ATOM 703 C C . CYS B 1 18 ? -11.109 9.961 1.98 1 95.12 18 CYS B C 1
ATOM 705 O O . CYS B 1 18 ? -10.703 8.875 1.552 1 95.12 18 CYS B O 1
ATOM 707 N N . PRO B 1 19 ? -11.656 10.039 3.102 1 92.81 19 PRO B N 1
ATOM 708 C CA . PRO B 1 19 ? -11.68 8.914 4.039 1 92.81 19 PRO B CA 1
ATOM 709 C C . PRO B 1 19 ? -12.398 7.691 3.475 1 92.81 19 PRO B C 1
ATOM 711 O O . PRO B 1 19 ? -11.984 6.559 3.723 1 92.81 19 PRO B O 1
ATOM 714 N N . VAL B 1 20 ? -13.453 7.969 2.752 1 95.88 20 VAL B N 1
ATOM 715 C CA . VAL B 1 20 ? -14.211 6.871 2.158 1 95.88 20 VAL B CA 1
ATOM 716 C C . VAL B 1 20 ? -13.344 6.133 1.144 1 95.88 20 VAL B C 1
ATOM 718 O O . VAL B 1 20 ? -13.281 4.902 1.147 1 95.88 20 VAL B O 1
ATOM 721 N N . ARG B 1 21 ? -12.695 6.852 0.234 1 96.69 21 ARG B N 1
ATOM 722 C CA . ARG B 1 21 ? -11.797 6.254 -0.752 1 96.69 21 ARG B CA 1
ATOM 723 C C . ARG B 1 21 ? -10.68 5.477 -0.074 1 96.69 21 ARG B C 1
ATOM 725 O O . ARG B 1 21 ? -10.367 4.348 -0.468 1 96.69 21 ARG B O 1
ATOM 732 N N . ARG B 1 22 ? -10.117 6.078 0.895 1 95.19 22 ARG B N 1
ATOM 733 C CA . ARG B 1 22 ? -9.031 5.43 1.622 1 95.19 22 ARG B CA 1
ATOM 734 C C . ARG B 1 22 ? -9.484 4.098 2.209 1 95.19 22 ARG B C 1
ATOM 736 O O . ARG B 1 22 ? -8.758 3.104 2.139 1 95.19 22 ARG B O 1
ATOM 743 N N . GLU B 1 23 ? -10.641 4.102 2.801 1 96.38 23 GLU B N 1
ATOM 744 C CA . GLU B 1 23 ? -11.195 2.889 3.395 1 96.38 23 GLU B CA 1
ATOM 745 C C . GLU B 1 23 ? -11.383 1.799 2.344 1 96.38 23 GLU B C 1
ATOM 747 O O . GLU B 1 23 ? -11.008 0.646 2.562 1 96.38 23 GLU B O 1
ATOM 752 N N . LEU B 1 24 ? -11.938 2.137 1.283 1 97.44 24 LEU B N 1
ATOM 753 C CA . LEU B 1 24 ? -12.234 1.175 0.229 1 97.44 24 LEU B CA 1
ATOM 754 C C . LEU B 1 24 ? -10.953 0.599 -0.361 1 97.44 24 LEU B C 1
ATOM 756 O O . LEU B 1 24 ? -10.859 -0.605 -0.609 1 97.44 24 LEU B O 1
ATOM 760 N N . TYR B 1 25 ? -10.023 1.391 -0.556 1 97.75 25 TYR B N 1
ATOM 761 C CA . TYR B 1 25 ? -8.742 0.906 -1.069 1 97.75 25 TYR B CA 1
ATOM 762 C C . TYR B 1 25 ? -8.023 0.054 -0.029 1 97.75 25 TYR B C 1
ATOM 764 O O . TYR B 1 25 ? -7.328 -0.901 -0.375 1 97.75 25 TYR B O 1
ATOM 772 N N . SER B 1 26 ? -8.133 0.427 1.246 1 97.88 26 SER B N 1
ATOM 773 C CA . SER B 1 26 ? -7.562 -0.396 2.307 1 97.88 26 SER B CA 1
ATOM 774 C C . SER B 1 26 ? -8.172 -1.792 2.314 1 97.88 26 SER B C 1
ATOM 776 O O . SER B 1 26 ? -7.461 -2.787 2.457 1 97.88 26 SER B O 1
ATOM 778 N N . GLN B 1 27 ? -9.453 -1.846 2.205 1 97.81 27 GLN B N 1
ATOM 779 C CA . GLN B 1 27 ? -10.133 -3.131 2.137 1 97.81 27 GLN B CA 1
ATOM 780 C C . GLN B 1 27 ? -9.695 -3.93 0.915 1 97.81 27 GLN B C 1
ATOM 782 O O . GLN B 1 27 ? -9.469 -5.141 1.004 1 97.81 27 GLN B O 1
ATOM 787 N N . CYS B 1 28 ? -9.641 -3.211 -0.198 1 98.31 28 CYS B N 1
ATOM 788 C CA . CYS B 1 28 ? -9.18 -3.857 -1.419 1 98.31 28 CYS B CA 1
ATOM 789 C C . CYS B 1 28 ? -7.773 -4.422 -1.233 1 98.31 28 CYS B C 1
ATOM 791 O O . CYS B 1 28 ? -7.492 -5.551 -1.64 1 98.31 28 CYS B O 1
ATOM 793 N N . PHE B 1 29 ? -6.914 -3.66 -0.636 1 98.75 29 PHE B N 1
ATOM 794 C CA . PHE B 1 29 ? -5.543 -4.098 -0.403 1 98.75 29 PHE B CA 1
ATOM 795 C C . PHE B 1 29 ? -5.516 -5.348 0.47 1 98.75 29 PHE B C 1
ATOM 797 O O . PHE B 1 29 ? -4.797 -6.305 0.172 1 98.75 29 PHE B O 1
ATOM 804 N N . ASP B 1 30 ? -6.262 -5.426 1.454 1 98.62 30 ASP B N 1
ATOM 805 C CA . ASP B 1 30 ? -6.324 -6.586 2.338 1 98.62 30 ASP B CA 1
ATOM 806 C C . ASP B 1 30 ? -6.766 -7.832 1.575 1 98.62 30 ASP B C 1
ATOM 808 O O . ASP B 1 30 ? -6.215 -8.914 1.773 1 98.62 30 ASP B O 1
ATOM 812 N N . GLU B 1 31 ? -7.77 -7.645 0.8 1 98.19 31 GLU B N 1
ATOM 813 C CA . GLU B 1 31 ? -8.25 -8.766 -0.008 1 98.19 31 GLU B CA 1
ATOM 814 C C . GLU B 1 31 ? -7.16 -9.266 -0.951 1 98.19 31 GLU B C 1
ATOM 816 O O . GLU B 1 31 ? -6.98 -10.477 -1.112 1 98.19 31 GLU B O 1
ATOM 821 N N . LEU B 1 32 ? -6.492 -8.383 -1.589 1 98.38 32 LEU B N 1
ATOM 822 C CA . LEU B 1 32 ? -5.414 -8.758 -2.496 1 98.38 32 LEU B CA 1
ATOM 823 C C . LEU B 1 32 ? -4.301 -9.477 -1.747 1 98.38 32 LEU B C 1
ATOM 825 O O . LEU B 1 32 ? -3.742 -10.461 -2.246 1 98.38 32 LEU B O 1
ATOM 829 N N . ILE B 1 33 ? -3.953 -8.984 -0.549 1 98.69 33 ILE B N 1
ATOM 830 C CA . ILE B 1 33 ? -2.924 -9.633 0.255 1 98.69 33 ILE B CA 1
ATOM 831 C C . ILE B 1 33 ? -3.336 -11.07 0.558 1 98.69 33 ILE B C 1
ATOM 833 O O . ILE B 1 33 ? -2.521 -11.992 0.454 1 98.69 33 ILE B O 1
ATOM 837 N N . ARG B 1 34 ? -4.598 -11.273 0.881 1 98.69 34 ARG B N 1
ATOM 838 C CA . ARG B 1 34 ? -5.09 -12.625 1.139 1 98.69 34 ARG B CA 1
ATOM 839 C C . ARG B 1 34 ? -4.941 -13.508 -0.095 1 98.69 34 ARG B C 1
ATOM 841 O O . ARG B 1 34 ? -4.465 -14.641 0.001 1 98.69 34 ARG B O 1
ATOM 848 N N . GLN B 1 35 ? -5.32 -12.992 -1.236 1 98.12 35 GLN B N 1
ATOM 849 C CA . GLN B 1 35 ? -5.25 -13.75 -2.482 1 98.12 35 GLN B CA 1
ATOM 850 C C . GLN B 1 35 ? -3.805 -14.078 -2.848 1 98.12 35 GLN B C 1
ATOM 852 O O . GLN B 1 35 ? -3.5 -15.203 -3.25 1 98.12 35 GLN B O 1
ATOM 857 N N . VAL B 1 36 ? -2.926 -13.102 -2.715 1 98.38 36 VAL B N 1
ATOM 858 C CA . VAL B 1 36 ? -1.521 -13.297 -3.059 1 98.38 36 VAL B CA 1
ATOM 859 C C . VAL B 1 36 ? -0.888 -14.289 -2.082 1 98.38 36 VAL B C 1
ATOM 861 O O . VAL B 1 36 ? -0.044 -15.102 -2.473 1 98.38 36 VAL B O 1
ATOM 864 N N . THR B 1 37 ? -1.312 -14.188 -0.778 1 98.44 37 THR B N 1
ATOM 865 C CA . THR B 1 37 ? -0.792 -15.094 0.237 1 98.44 37 THR B CA 1
ATOM 866 C C . THR B 1 37 ? -1.108 -16.547 -0.119 1 98.44 37 THR B C 1
ATOM 868 O O . THR B 1 37 ? -0.274 -17.438 0.067 1 98.44 37 THR B O 1
ATOM 871 N N . ILE B 1 38 ? -2.338 -16.797 -0.571 1 97.75 38 ILE B N 1
ATOM 872 C CA . ILE B 1 38 ? -2.771 -18.125 -0.952 1 97.75 38 ILE B CA 1
ATOM 873 C C . ILE B 1 38 ? -1.886 -18.656 -2.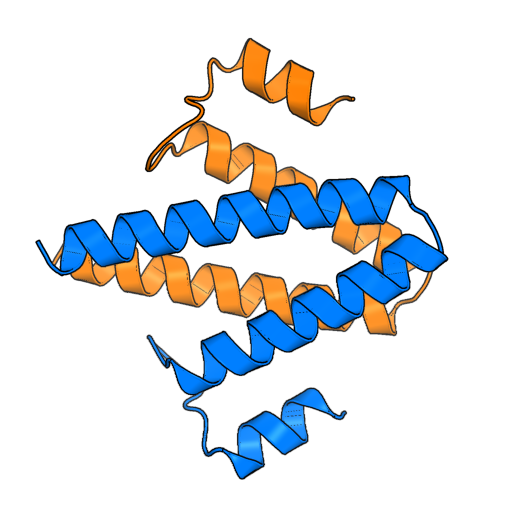078 1 97.75 38 ILE B C 1
ATOM 875 O O . ILE B 1 38 ? -1.544 -19.844 -2.105 1 97.75 38 ILE B O 1
ATOM 879 N N . ASN B 1 39 ? -1.532 -17.812 -2.959 1 96.81 39 ASN B N 1
ATOM 880 C CA . ASN B 1 39 ? -0.718 -18.188 -4.109 1 96.81 39 ASN B CA 1
ATOM 881 C C . ASN B 1 39 ? 0.76 -18.281 -3.742 1 96.81 39 ASN B C 1
ATOM 883 O O . ASN B 1 39 ? 1.466 -19.172 -4.227 1 96.81 39 ASN B O 1
ATOM 887 N N . CYS B 1 40 ? 1.227 -17.406 -2.986 1 97.56 40 CYS B N 1
ATOM 888 C CA . CYS B 1 40 ? 2.613 -17.312 -2.543 1 97.56 40 CYS B CA 1
ATOM 889 C C . CYS B 1 40 ? 2.713 -16.609 -1.193 1 97.56 40 CYS B C 1
ATOM 891 O O . CYS B 1 40 ? 2.697 -15.391 -1.126 1 97.56 40 CYS B O 1
ATOM 893 N N . ALA B 1 41 ? 2.908 -17.359 -0.109 1 97.38 41 ALA B N 1
ATOM 894 C CA . ALA B 1 41 ? 2.893 -16.844 1.256 1 97.38 41 ALA B CA 1
ATOM 895 C C . ALA B 1 41 ? 3.975 -15.789 1.453 1 97.38 41 ALA B C 1
ATOM 897 O O . ALA B 1 41 ? 3.762 -14.797 2.158 1 97.38 41 ALA B O 1
ATOM 898 N N . GLU B 1 42 ? 5.113 -15.992 0.841 1 96.81 42 GLU B N 1
ATOM 899 C CA . GLU B 1 42 ? 6.23 -15.062 0.995 1 96.81 42 GLU B CA 1
ATOM 900 C C . GLU B 1 42 ? 5.887 -13.688 0.431 1 96.81 42 GLU B C 1
ATOM 902 O O . GLU B 1 42 ? 6.141 -12.664 1.074 1 96.81 42 GLU B O 1
ATOM 907 N N . ARG B 1 43 ? 5.27 -13.695 -0.713 1 97.19 43 ARG B N 1
ATOM 908 C CA . ARG B 1 43 ? 4.867 -12.422 -1.308 1 97.19 43 ARG B CA 1
ATOM 909 C C . ARG B 1 43 ? 3.771 -11.758 -0.482 1 97.19 43 ARG B C 1
ATOM 911 O O . ARG B 1 43 ? 3.779 -10.539 -0.304 1 97.19 43 ARG B O 1
ATOM 918 N N . GLY B 1 44 ? 2.84 -12.602 0.008 1 98.44 44 GLY B N 1
ATOM 919 C CA . GLY B 1 44 ? 1.804 -12.078 0.884 1 98.44 44 GLY B CA 1
ATOM 920 C C . GLY B 1 44 ? 2.355 -11.438 2.143 1 98.44 44 GLY B C 1
ATOM 921 O O . GLY B 1 44 ? 1.918 -10.352 2.533 1 98.44 44 GLY B O 1
ATOM 922 N N . LEU B 1 45 ? 3.324 -12.055 2.754 1 98 45 LEU B N 1
ATOM 923 C CA . LEU B 1 45 ? 3.93 -11.539 3.977 1 98 45 LEU B CA 1
ATOM 924 C C . LEU B 1 45 ? 4.648 -10.219 3.711 1 98 45 LEU B C 1
ATOM 926 O O . LEU B 1 45 ? 4.586 -9.297 4.527 1 98 45 LEU B O 1
ATOM 930 N N . LEU B 1 46 ? 5.352 -10.117 2.588 1 98 46 LEU B N 1
ATOM 931 C CA . LEU B 1 46 ? 6.016 -8.867 2.242 1 98 46 LEU B CA 1
ATOM 932 C C . LEU B 1 46 ? 4.996 -7.754 2.018 1 98 46 LEU B C 1
ATOM 934 O O . LEU B 1 46 ? 5.211 -6.613 2.436 1 98 46 LEU B O 1
ATOM 938 N N . LEU B 1 47 ? 3.85 -8.133 1.372 1 98.56 47 LEU B N 1
ATOM 939 C CA . LEU B 1 47 ? 2.791 -7.148 1.174 1 98.56 47 LEU B CA 1
ATOM 940 C C . LEU B 1 47 ? 2.223 -6.684 2.51 1 98.56 47 LEU B C 1
ATOM 942 O O . LEU B 1 47 ? 1.859 -5.516 2.664 1 98.56 47 LEU B O 1
ATOM 946 N N . LEU B 1 48 ? 2.146 -7.582 3.518 1 98.56 48 LEU B N 1
ATOM 947 C CA . LEU B 1 48 ? 1.692 -7.215 4.855 1 98.56 48 LEU B CA 1
ATOM 948 C C . LEU B 1 48 ? 2.637 -6.199 5.488 1 98.56 48 LEU B C 1
ATOM 950 O O . LEU B 1 48 ? 2.189 -5.234 6.109 1 98.56 48 LEU B O 1
ATOM 954 N N . ARG B 1 49 ? 3.896 -6.395 5.316 1 97.56 49 ARG B N 1
ATOM 955 C CA . ARG B 1 49 ? 4.879 -5.457 5.848 1 97.56 49 ARG B CA 1
ATOM 956 C C . ARG B 1 49 ? 4.758 -4.09 5.18 1 97.56 49 ARG B C 1
ATOM 958 O O . ARG B 1 49 ? 4.836 -3.057 5.844 1 97.56 49 ARG B O 1
ATOM 965 N N . VAL B 1 50 ? 4.539 -4.125 3.857 1 98.19 50 VAL B N 1
ATOM 966 C CA . VAL B 1 50 ? 4.355 -2.887 3.105 1 98.19 50 VAL B CA 1
ATOM 967 C C . VAL B 1 50 ? 3.104 -2.164 3.6 1 98.19 50 VAL B C 1
ATOM 969 O O . VAL B 1 50 ? 3.137 -0.956 3.85 1 98.19 50 VAL B O 1
ATOM 972 N N . ARG B 1 51 ? 2.08 -2.9 3.736 1 98.5 51 ARG B N 1
ATOM 973 C CA . ARG B 1 51 ? 0.833 -2.332 4.238 1 98.5 51 ARG B CA 1
ATOM 974 C C . ARG B 1 51 ? 1.037 -1.677 5.598 1 98.5 51 ARG B C 1
ATOM 976 O O . ARG B 1 51 ? 0.538 -0.577 5.848 1 98.5 51 ARG B O 1
ATOM 983 N N . ASP B 1 52 ? 1.71 -2.354 6.48 1 97.12 52 ASP B N 1
ATOM 984 C CA . ASP B 1 52 ? 1.948 -1.836 7.824 1 97.12 52 ASP B CA 1
ATOM 985 C C . ASP B 1 52 ? 2.777 -0.555 7.781 1 97.12 52 ASP B C 1
ATOM 987 O O . ASP B 1 52 ? 2.492 0.4 8.508 1 97.12 52 ASP B O 1
ATOM 991 N N . GLU B 1 53 ? 3.783 -0.511 7.031 1 96.69 53 GLU B N 1
ATOM 992 C CA . GLU B 1 53 ? 4.586 0.696 6.855 1 96.69 53 GLU B CA 1
ATOM 993 C C . GLU B 1 53 ? 3.734 1.856 6.352 1 96.69 53 GLU B C 1
ATOM 995 O O . GLU B 1 53 ? 3.859 2.982 6.836 1 96.69 53 GLU B O 1
ATOM 1000 N N . ILE B 1 54 ? 2.859 1.599 5.406 1 96.81 54 ILE B N 1
ATOM 1001 C CA . ILE B 1 54 ? 2.004 2.623 4.816 1 96.81 54 ILE B CA 1
ATOM 1002 C C . ILE B 1 54 ? 1.054 3.172 5.879 1 96.81 54 ILE B C 1
ATOM 1004 O O . ILE B 1 54 ? 0.868 4.387 5.988 1 96.81 54 ILE B O 1
ATOM 1008 N N . ARG B 1 55 ? 0.497 2.279 6.633 1 95.81 55 ARG B N 1
ATOM 1009 C CA . ARG B 1 55 ? -0.408 2.688 7.703 1 95.81 55 ARG B CA 1
ATOM 1010 C C . ARG B 1 55 ? 0.305 3.576 8.719 1 95.81 55 ARG B C 1
ATOM 1012 O O . ARG B 1 55 ? -0.231 4.605 9.133 1 95.81 55 ARG B O 1
ATOM 1019 N N . MET B 1 56 ? 1.459 3.223 9.102 1 95.25 56 MET B N 1
ATOM 1020 C CA . MET B 1 56 ? 2.252 3.998 10.055 1 95.25 56 MET B CA 1
ATOM 1021 C C . MET B 1 56 ? 2.584 5.375 9.492 1 95.25 56 MET B C 1
ATOM 1023 O O . MET B 1 56 ? 2.482 6.383 10.195 1 95.25 56 MET B O 1
ATOM 1027 N N . THR B 1 57 ? 3.031 5.43 8.211 1 94.94 57 THR B N 1
ATOM 1028 C CA . THR B 1 57 ? 3.41 6.684 7.559 1 94.94 57 THR B CA 1
ATOM 1029 C C . THR B 1 57 ? 2.215 7.629 7.469 1 94.94 57 THR B C 1
ATOM 1031 O O . THR B 1 57 ? 2.324 8.812 7.801 1 94.94 57 THR B O 1
ATOM 1034 N N . ILE B 1 58 ? 1.081 7.086 7.043 1 93.88 58 ILE B N 1
ATOM 1035 C CA . ILE B 1 58 ? -0.118 7.906 6.902 1 93.88 58 ILE B CA 1
ATOM 1036 C C . ILE B 1 58 ? -0.556 8.414 8.273 1 93.88 58 ILE B C 1
ATOM 1038 O O . ILE B 1 58 ? -0.888 9.594 8.422 1 93.88 58 ILE B O 1
ATOM 1042 N N . ALA B 1 59 ? -0.534 7.492 9.242 1 93.25 59 ALA B N 1
ATOM 1043 C CA . ALA B 1 59 ? -0.908 7.883 10.602 1 93.25 59 ALA B CA 1
ATOM 1044 C C . ALA B 1 59 ? 0.018 8.969 11.133 1 93.25 59 ALA B C 1
ATOM 1046 O O . ALA B 1 59 ? -0.431 9.898 11.812 1 93.25 59 ALA B O 1
ATOM 1047 N N . ALA B 1 60 ? 1.247 8.891 10.883 1 92.75 60 ALA B N 1
ATOM 1048 C CA . ALA B 1 60 ? 2.227 9.867 11.352 1 92.75 60 ALA B CA 1
ATOM 1049 C C . ALA B 1 60 ? 1.978 11.234 10.727 1 92.75 60 ALA B C 1
ATOM 1051 O O . ALA B 1 60 ? 1.963 12.25 11.422 1 92.75 60 ALA B O 1
ATOM 1052 N N . TYR B 1 61 ? 1.744 11.281 9.461 1 91.19 61 TYR B N 1
ATOM 1053 C CA . TYR B 1 61 ? 1.472 12.547 8.781 1 91.19 61 TYR B CA 1
ATOM 1054 C C . TYR B 1 61 ? 0.149 13.141 9.25 1 91.19 61 TYR B C 1
ATOM 1056 O O . TYR B 1 61 ? 0.019 14.359 9.367 1 91.19 61 TYR B O 1
ATOM 1064 N N . GLN B 1 62 ? -0.824 12.258 9.422 1 89.44 62 GLN B N 1
ATOM 1065 C CA . GLN B 1 62 ? -2.111 12.719 9.938 1 89.44 62 GLN B CA 1
ATOM 1066 C C . GLN B 1 62 ? -1.954 13.383 11.297 1 89.44 62 GLN B C 1
ATOM 1068 O O . GLN B 1 62 ? -2.543 14.438 11.555 1 89.44 62 GLN B O 1
ATOM 1073 N N . THR B 1 63 ? -1.157 12.719 12.117 1 90.56 63 THR B N 1
ATOM 1074 C CA . THR B 1 63 ? -0.901 13.258 13.453 1 90.56 63 THR B CA 1
ATOM 1075 C C . THR B 1 63 ? -0.186 14.609 13.359 1 90.56 63 THR B C 1
ATOM 1077 O O . THR B 1 63 ? -0.53 15.547 14.078 1 90.56 63 THR B O 1
ATOM 1080 N N . LEU B 1 64 ? 0.829 14.75 12.531 1 86.81 64 LEU B N 1
ATOM 1081 C CA . LEU B 1 64 ? 1.579 15.992 12.359 1 86.81 64 LEU B CA 1
ATOM 1082 C C . LEU B 1 64 ? 0.667 17.109 11.875 1 86.81 64 LEU B C 1
ATOM 1084 O O . LEU B 1 64 ? 0.82 18.266 12.289 1 86.81 64 LEU B O 1
ATOM 1088 N N . TYR B 1 65 ? -0.167 16.828 11 1 84.94 65 TYR B N 1
ATOM 1089 C CA . TYR B 1 65 ? -1.1 17.812 10.469 1 84.94 65 TYR B CA 1
ATOM 1090 C C . TYR B 1 65 ? -2.064 18.281 11.547 1 84.94 65 TYR B C 1
ATOM 1092 O O . TYR B 1 65 ? -2.398 19.469 11.609 1 84.94 65 TYR B O 1
ATOM 1100 N N . GLU B 1 66 ? -2.555 17.359 12.289 1 83.75 66 GLU B N 1
ATOM 1101 C CA . GLU B 1 66 ? -3.555 17.688 13.305 1 83.75 66 GLU B CA 1
ATOM 1102 C C . GLU B 1 66 ? -2.908 18.312 14.531 1 83.75 66 GLU B C 1
ATOM 1104 O O . GLU B 1 66 ? -3.604 18.797 15.422 1 83.75 66 GLU B O 1
ATOM 1109 N N . SER B 1 67 ? -1.584 18.156 14.625 1 75.12 67 SER B N 1
ATOM 1110 C CA . SER B 1 67 ? -0.897 18.797 15.742 1 75.12 67 SER B CA 1
ATOM 1111 C C . SER B 1 67 ? -0.532 20.234 15.422 1 75.12 67 SER B C 1
ATOM 1113 O O . SER B 1 67 ? -0.608 21.109 16.281 1 75.12 67 SER B O 1
#

Radius of gyration: 15.15 Å; Cα contacts (8 Å, |Δi|>4): 105; chains: 2; bounding box: 44×42×30 Å

Solvent-accessible surface area (backbone atoms only — not comparable to full-atom values): 7335 Å² total; per-residue (Å²): 114,69,64,61,53,51,38,58,75,68,65,39,58,91,62,74,82,34,72,64,40,51,49,52,43,50,54,50,49,53,52,48,35,53,54,40,24,74,75,36,52,68,60,16,52,53,47,51,53,41,50,50,52,50,52,48,40,46,50,42,33,49,49,57,46,74,99,118,65,66,60,52,52,38,58,75,66,64,39,58,92,63,72,82,33,71,64,40,53,50,53,42,52,54,50,50,52,50,51,36,54,56,41,26,74,76,36,52,69,61,18,53,52,48,50,52,44,49,50,53,50,52,48,42,47,51,44,33,49,49,58,47,75,99

InterPro domains:
  IPR019347 Axonemal dynein light chain [PF10211] (1-67)
  IPR019347 Axonemal dynein light chain [PTHR13183] (1-67)

Secondary structure (DSSP, 8-state):
-HHHHHHHHTT--SSS--HHHHHHHHHHHHHHHHHHHHH-HHHHHHHHHHHHHHHHHHHHHHHHHH-/-HHHHHHHHTT--SSS--HHHHHHHHHHHHHHHHHHHHH-HHHHHHHHHHHHHHHHHHHHHHHHHH-

Organism: Stylophora pistillata (NCBI:txid50429)

Foldseek 3Di:
DVLVVQCVVVVFDPDDDTPSNVVSVLVVLVVVLVVVCVVPVVVSVVSVVVSVVVVVVVVVVVVVVVD/DVLVVQCVVVVFDPDDDTPSNVVSVLVVLVVVLVVVCVVPVVVSVVSVVVSVVVVVVVVVVVVVVVD